Protein AF-A0A849R408-F1 (afdb_monomer_lite)

Foldseek 3Di:
DDFDWDDAAFKIKTKDADDDKDKDWDDHNFKIWIKIWDAHDWDWDADPVRDIDITRAAIKMKMKGADQVQLKIWIKMFGNWNIKTKTWMDGNFKIWIWMWTAAKMWTWIDGPVDIDIDIDHGTDIDTDMGGDDDDPDPDDDDDDDPPSRDDHD

Structure (mmCIF, N/CA/C/O backbone):
data_AF-A0A849R408-F1
#
_entry.id   AF-A0A849R408-F1
#
loop_
_atom_site.group_PDB
_atom_site.id
_atom_site.type_symbol
_atom_site.label_atom_id
_atom_site.label_alt_id
_atom_site.label_comp_id
_atom_site.label_asym_id
_atom_site.label_entity_id
_atom_site.label_seq_id
_atom_site.pdbx_PDB_ins_code
_atom_site.Cartn_x
_atom_site.Cartn_y
_atom_site.Cartn_z
_atom_site.occupancy
_atom_site.B_iso_or_equiv
_atom_site.auth_seq_id
_atom_site.auth_comp_id
_atom_site.auth_asym_id
_atom_site.auth_atom_id
_atom_site.pdbx_PDB_model_num
ATOM 1 N N . MET A 1 1 ? 12.151 8.328 -11.316 1.00 85.69 1 MET A N 1
ATOM 2 C CA . MET A 1 1 ? 12.298 7.866 -9.919 1.00 85.69 1 MET A CA 1
ATOM 3 C C . MET A 1 1 ? 11.414 8.717 -9.033 1.00 85.69 1 MET A C 1
ATOM 5 O O . MET A 1 1 ? 11.289 9.906 -9.301 1.00 85.69 1 MET A O 1
ATOM 9 N N . VAL A 1 2 ? 10.835 8.107 -8.007 1.00 92.50 2 VAL A N 1
ATOM 10 C CA . VAL A 1 2 ? 10.097 8.774 -6.935 1.00 92.50 2 VAL A CA 1
ATOM 11 C C . VAL A 1 2 ? 10.673 8.316 -5.602 1.00 92.50 2 VAL A C 1
ATOM 13 O O . VAL A 1 2 ? 11.012 7.143 -5.452 1.00 92.50 2 VAL A O 1
ATOM 16 N N . ASP A 1 3 ? 10.765 9.257 -4.673 1.00 94.31 3 ASP A N 1
ATOM 17 C CA . ASP A 1 3 ? 10.953 9.039 -3.244 1.00 94.31 3 ASP A CA 1
ATOM 18 C C . ASP A 1 3 ? 10.120 10.110 -2.532 1.00 94.31 3 ASP A C 1
ATOM 20 O O . ASP A 1 3 ? 10.330 11.309 -2.739 1.00 94.31 3 ASP A O 1
ATOM 24 N N . LYS A 1 4 ? 9.073 9.687 -1.829 1.00 94.12 4 LYS A N 1
ATOM 25 C CA . LYS A 1 4 ? 8.048 10.575 -1.285 1.00 94.12 4 LYS A CA 1
ATOM 26 C C . LYS A 1 4 ? 7.584 10.059 0.064 1.00 94.12 4 LYS A C 1
ATOM 28 O O . LYS A 1 4 ? 7.180 8.909 0.200 1.00 94.12 4 LYS A O 1
ATOM 33 N N . GLU A 1 5 ? 7.550 10.961 1.032 1.00 95.50 5 GLU A N 1
ATOM 34 C CA . GLU A 1 5 ? 6.992 10.717 2.352 1.00 95.50 5 GLU A CA 1
ATOM 35 C C . GLU A 1 5 ? 5.999 11.831 2.696 1.00 95.50 5 GLU A C 1
ATOM 37 O O . GLU A 1 5 ? 6.310 13.018 2.593 1.00 95.50 5 GLU A O 1
ATOM 42 N N . LEU A 1 6 ? 4.779 11.451 3.075 1.00 92.88 6 LEU A N 1
ATOM 43 C CA . LEU A 1 6 ? 3.724 12.362 3.510 1.00 92.88 6 LEU A CA 1
ATOM 44 C C . LEU A 1 6 ? 3.189 11.910 4.862 1.00 92.88 6 LEU A C 1
ATOM 46 O O . LEU A 1 6 ? 2.819 10.752 5.033 1.00 92.88 6 LEU A O 1
ATOM 50 N N . THR A 1 7 ? 3.057 12.844 5.797 1.00 92.50 7 THR A N 1
ATOM 51 C CA . THR A 1 7 ? 2.429 12.592 7.097 1.00 92.50 7 THR A CA 1
ATOM 52 C C . THR A 1 7 ? 1.428 13.697 7.399 1.00 92.50 7 THR A C 1
ATOM 54 O O . THR A 1 7 ? 1.756 14.878 7.297 1.00 92.50 7 THR A O 1
ATOM 57 N N . SER A 1 8 ? 0.207 13.328 7.780 1.00 89.94 8 SER A N 1
ATOM 58 C CA . SER A 1 8 ? -0.814 14.272 8.242 1.00 89.94 8 SER A CA 1
ATOM 59 C C . SER A 1 8 ? -1.693 13.616 9.296 1.00 89.94 8 SER A C 1
ATOM 61 O O . SER A 1 8 ? -2.300 12.567 9.070 1.00 89.94 8 SER A O 1
ATOM 63 N N . GLY A 1 9 ? -1.745 14.237 10.476 1.00 87.69 9 GLY A N 1
ATOM 64 C CA . GLY A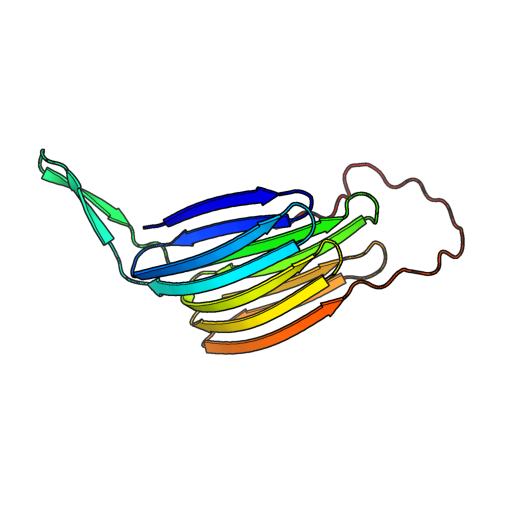 1 9 ? -2.481 13.720 11.624 1.00 87.69 9 GLY A CA 1
ATOM 65 C C . GLY A 1 9 ? -2.038 12.308 12.009 1.00 87.69 9 GLY A C 1
ATOM 66 O O . GLY A 1 9 ? -0.962 12.114 12.564 1.00 87.69 9 GLY A O 1
ATOM 67 N N . HIS A 1 10 ? -2.900 11.336 11.728 1.00 90.56 10 HIS A N 1
ATOM 68 C CA . HIS A 1 10 ? -2.748 9.934 12.126 1.00 90.56 10 HIS A CA 1
ATOM 69 C C . HIS A 1 10 ? -2.255 9.032 10.993 1.00 90.56 10 HIS A C 1
ATOM 71 O O . HIS A 1 10 ? -2.166 7.823 11.183 1.00 90.56 10 HIS A O 1
ATOM 77 N N . ILE A 1 11 ? -2.009 9.589 9.807 1.00 94.94 11 ILE A N 1
ATOM 78 C CA . ILE A 1 11 ? -1.746 8.817 8.597 1.00 94.94 11 ILE A CA 1
ATOM 79 C C . ILE A 1 11 ? -0.350 9.162 8.073 1.00 94.94 11 ILE A C 1
ATOM 81 O O . ILE A 1 11 ? 0.035 10.332 8.034 1.00 94.94 11 ILE A O 1
ATOM 85 N N . GLN A 1 12 ? 0.384 8.135 7.657 1.00 95.31 12 GLN A N 1
ATOM 86 C CA . GLN A 1 12 ? 1.676 8.221 6.986 1.00 95.31 12 GLN A CA 1
ATOM 87 C C . GLN A 1 12 ? 1.600 7.473 5.654 1.00 95.31 12 GLN A C 1
ATOM 89 O O . GLN A 1 12 ? 1.026 6.384 5.572 1.00 95.31 12 GLN A O 1
ATOM 94 N N . VAL A 1 13 ? 2.190 8.060 4.620 1.00 96.69 13 VAL A N 1
ATOM 95 C CA . VAL A 1 13 ? 2.330 7.482 3.285 1.00 96.69 13 VAL A CA 1
ATOM 96 C C . VAL A 1 13 ? 3.797 7.561 2.885 1.00 96.69 13 VAL A C 1
ATOM 98 O O . VAL A 1 13 ? 4.382 8.640 2.943 1.00 96.69 13 VAL A O 1
ATOM 101 N N . VAL A 1 14 ? 4.377 6.441 2.466 1.00 96.94 14 VAL A N 1
ATOM 102 C CA . VAL A 1 14 ? 5.751 6.369 1.948 1.00 96.94 14 VAL A CA 1
ATOM 103 C C . VAL A 1 14 ? 5.722 5.688 0.590 1.00 96.94 14 VAL A C 1
ATOM 105 O O . VAL A 1 14 ? 5.127 4.622 0.448 1.00 96.94 14 VAL A O 1
ATOM 108 N N . GLU A 1 15 ? 6.367 6.282 -0.405 1.00 97.38 15 GLU A N 1
ATOM 109 C CA . GLU A 1 15 ? 6.390 5.796 -1.781 1.00 97.38 15 GLU A CA 1
ATOM 110 C C . GLU A 1 15 ? 7.795 5.909 -2.348 1.00 97.38 15 GLU A C 1
ATOM 112 O O . GLU A 1 15 ? 8.403 6.975 -2.293 1.00 97.38 15 GLU A O 1
ATOM 117 N N . HIS A 1 16 ? 8.292 4.838 -2.957 1.00 96.94 16 HIS A N 1
ATOM 118 C CA . HIS A 1 16 ? 9.492 4.937 -3.775 1.00 96.94 16 HIS A CA 1
ATOM 119 C C . HIS A 1 16 ? 9.494 3.947 -4.930 1.00 96.94 16 HIS A C 1
ATOM 121 O O . HIS A 1 16 ? 8.833 2.908 -4.895 1.00 96.94 16 HIS A O 1
ATOM 127 N N . GLY A 1 17 ? 10.287 4.260 -5.950 1.00 97.12 17 GLY A N 1
ATOM 128 C CA . GLY A 1 17 ? 10.522 3.374 -7.081 1.00 97.12 17 GLY A CA 1
ATOM 129 C C . GLY A 1 17 ? 11.046 4.102 -8.310 1.00 97.12 17 GLY A C 1
ATOM 130 O O . GLY A 1 17 ? 11.294 5.312 -8.316 1.00 97.12 17 GLY A O 1
ATOM 131 N N . SER A 1 18 ? 11.254 3.338 -9.374 1.00 96.56 18 SER A N 1
ATOM 132 C CA . SER A 1 18 ? 11.763 3.830 -10.653 1.00 96.56 18 SER A CA 1
ATOM 133 C C . SER A 1 18 ? 10.889 3.349 -11.806 1.00 96.56 18 SER A C 1
ATOM 135 O O . SER A 1 18 ? 10.409 2.217 -11.800 1.00 96.56 18 SER A O 1
ATOM 137 N N . GLY A 1 19 ? 10.672 4.231 -12.781 1.00 96.00 19 GLY A N 1
ATOM 138 C CA . GLY A 1 19 ? 9.840 3.984 -13.954 1.00 96.00 19 GLY A CA 1
ATOM 139 C C . GLY A 1 19 ? 8.693 4.973 -14.091 1.00 96.00 19 GLY A C 1
ATOM 140 O O . GLY A 1 19 ? 8.833 6.141 -13.717 1.00 96.00 19 GLY A O 1
ATOM 141 N N . ILE A 1 20 ? 7.580 4.492 -14.642 1.00 96.56 20 ILE A N 1
ATOM 142 C CA . ILE A 1 20 ? 6.362 5.274 -14.863 1.00 96.56 20 ILE A CA 1
ATOM 143 C C . ILE A 1 20 ? 5.609 5.372 -13.540 1.00 96.56 20 ILE A C 1
ATOM 145 O O . ILE A 1 20 ? 5.447 4.372 -12.841 1.00 96.56 20 ILE A O 1
ATOM 149 N N . TYR A 1 21 ? 5.160 6.578 -13.206 1.00 97.12 21 TYR A N 1
ATOM 150 C CA . TYR A 1 21 ? 4.445 6.866 -11.972 1.00 97.12 21 TYR A CA 1
ATOM 151 C C . TYR A 1 21 ? 3.423 7.974 -12.196 1.00 97.12 21 TYR A C 1
ATOM 153 O O . TYR A 1 21 ? 3.754 9.027 -12.743 1.00 97.12 21 TYR A O 1
ATOM 161 N N . SER A 1 22 ? 2.207 7.741 -11.719 1.00 97.75 22 SER A N 1
ATOM 162 C CA . SER A 1 22 ? 1.144 8.730 -11.604 1.00 97.75 22 SER A CA 1
ATOM 163 C C . SER A 1 22 ? 0.461 8.555 -10.255 1.00 97.75 22 SER A C 1
ATOM 165 O O . SER A 1 22 ? 0.248 7.429 -9.802 1.00 97.75 22 SER A O 1
ATOM 167 N N . SER A 1 23 ? 0.121 9.657 -9.594 1.00 97.06 23 SER A N 1
ATOM 168 C CA . SER A 1 23 ? -0.630 9.588 -8.346 1.00 97.06 23 SER A CA 1
ATOM 169 C C . SER A 1 23 ? -1.448 10.839 -8.103 1.00 97.06 23 SER A C 1
ATOM 171 O O . SER A 1 23 ? -0.903 11.939 -8.205 1.00 97.06 23 SER A O 1
ATOM 173 N N . ASP A 1 24 ? -2.663 10.644 -7.608 1.00 97.38 24 ASP A N 1
ATOM 174 C CA . ASP A 1 24 ? -3.498 11.692 -7.038 1.00 97.38 24 ASP A CA 1
ATOM 175 C C . ASP A 1 24 ? -3.615 11.483 -5.530 1.00 97.38 24 ASP A C 1
ATOM 177 O O . ASP A 1 24 ? -3.652 10.361 -5.018 1.00 97.38 24 ASP A O 1
ATOM 181 N N . THR A 1 25 ? -3.591 12.571 -4.769 1.00 96.12 25 THR A N 1
ATOM 182 C CA . THR A 1 25 ? -3.623 12.505 -3.306 1.00 96.12 25 THR A CA 1
ATOM 183 C C . THR A 1 25 ? -4.420 13.676 -2.755 1.00 96.12 25 THR A C 1
ATOM 185 O O . THR A 1 25 ? -3.977 14.819 -2.820 1.00 96.12 25 THR A O 1
ATOM 188 N N . ASP A 1 26 ? -5.576 13.369 -2.176 1.00 95.38 26 ASP A N 1
ATOM 189 C CA . ASP A 1 26 ? -6.340 14.272 -1.322 1.00 95.38 26 ASP A CA 1
ATOM 190 C C . ASP A 1 26 ? -6.110 13.847 0.129 1.00 95.38 26 ASP A C 1
ATOM 192 O O . ASP A 1 26 ? -6.504 12.757 0.557 1.00 95.38 26 ASP A O 1
ATOM 196 N N . PHE A 1 27 ? -5.384 14.683 0.868 1.00 92.56 27 PHE A N 1
ATOM 197 C CA . PHE A 1 27 ? -4.885 14.330 2.185 1.00 92.56 27 PHE A CA 1
ATOM 198 C C . PHE A 1 27 ? -5.091 15.461 3.186 1.00 92.56 27 PHE A C 1
ATOM 200 O O . PHE A 1 27 ? -4.498 16.534 3.079 1.00 92.56 27 PHE A O 1
ATOM 207 N N . ASN A 1 28 ? -5.905 15.192 4.203 1.00 90.06 28 ASN A N 1
ATOM 208 C CA . ASN A 1 28 ? -6.091 16.064 5.355 1.00 90.06 28 ASN A CA 1
ATOM 209 C C . ASN A 1 28 ? -5.793 15.308 6.662 1.00 90.06 28 ASN A C 1
ATOM 211 O O . ASN A 1 28 ? -5.452 14.128 6.663 1.00 90.06 28 ASN A O 1
ATOM 215 N N . SER A 1 29 ? -5.926 15.989 7.800 1.00 86.62 29 SER A N 1
ATOM 216 C CA . SER A 1 29 ? -5.566 15.438 9.115 1.00 86.62 29 SER A CA 1
ATOM 217 C C . SER A 1 29 ? -6.431 14.259 9.588 1.00 86.62 29 SER A C 1
ATOM 219 O O . SER A 1 29 ? -6.072 13.585 10.558 1.00 86.62 29 SER A O 1
ATOM 221 N N . GLN A 1 30 ? -7.574 14.008 8.946 1.00 89.88 30 GLN A N 1
ATOM 222 C CA . GLN A 1 30 ? -8.545 12.981 9.338 1.00 89.88 30 GLN A CA 1
ATOM 223 C C . GLN A 1 30 ? -8.696 11.869 8.301 1.00 89.88 30 GLN A C 1
ATOM 225 O O . GLN A 1 30 ? -9.074 10.748 8.659 1.00 89.88 30 GLN A O 1
ATOM 230 N N . ARG A 1 31 ? -8.442 12.183 7.029 1.00 95.06 31 ARG A N 1
ATOM 231 C CA . ARG A 1 31 ? -8.735 11.313 5.899 1.00 95.06 31 ARG A CA 1
ATOM 232 C C . ARG A 1 31 ? -7.685 11.444 4.801 1.00 95.06 31 ARG A C 1
ATOM 234 O O . ARG A 1 31 ? -7.242 12.542 4.471 1.00 95.06 31 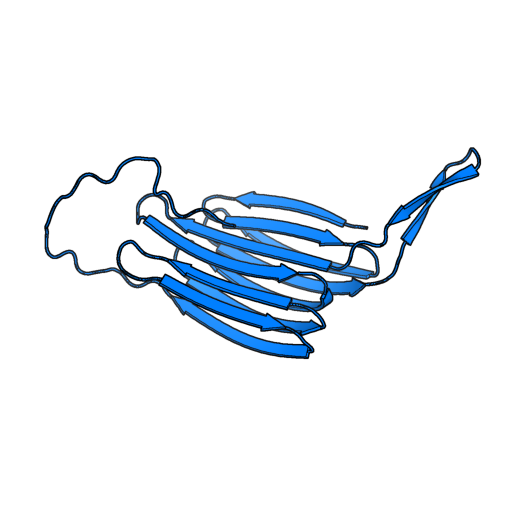ARG A O 1
ATOM 241 N N . LEU A 1 32 ? -7.369 10.299 4.214 1.00 97.44 32 LEU A N 1
ATOM 242 C CA . LEU A 1 32 ? -6.608 10.133 2.987 1.00 97.44 32 LEU A CA 1
ATOM 243 C C . LEU A 1 32 ? -7.536 9.553 1.917 1.00 97.44 32 LEU A C 1
ATOM 245 O O . LEU A 1 32 ? -8.203 8.552 2.180 1.00 97.44 32 LEU A O 1
ATOM 249 N N . ASN A 1 33 ? -7.535 10.141 0.727 1.00 98.06 33 ASN A N 1
ATOM 250 C CA . ASN A 1 33 ? -7.966 9.508 -0.514 1.00 98.06 33 ASN A CA 1
ATOM 251 C C . ASN A 1 33 ? -6.764 9.536 -1.464 1.00 98.06 33 ASN A C 1
ATOM 253 O O . ASN A 1 33 ? -6.250 10.608 -1.789 1.00 98.06 33 ASN A O 1
ATOM 257 N N . LYS A 1 34 ? -6.280 8.370 -1.877 1.00 97.81 34 LYS A N 1
ATOM 258 C CA . LYS A 1 34 ? -5.088 8.257 -2.710 1.00 97.81 34 LYS A CA 1
ATOM 259 C C . LYS A 1 34 ? -5.317 7.266 -3.832 1.00 97.81 34 LYS A C 1
ATOM 261 O O . LYS A 1 34 ? -5.787 6.163 -3.573 1.00 97.81 34 LYS A O 1
ATOM 266 N N . SER A 1 35 ? -4.938 7.677 -5.033 1.00 98.50 35 SER A N 1
ATOM 267 C CA . SER A 1 35 ? -4.842 6.818 -6.204 1.00 98.50 35 SER A CA 1
ATOM 268 C C . SER A 1 35 ? -3.396 6.806 -6.685 1.00 98.50 35 SER A C 1
ATOM 270 O O . SER A 1 35 ? -2.742 7.856 -6.702 1.00 98.50 35 SER A O 1
ATOM 272 N N . THR A 1 36 ? -2.882 5.639 -7.047 1.00 98.38 36 THR A N 1
ATOM 273 C CA . THR A 1 36 ? -1.525 5.478 -7.565 1.00 98.38 36 THR A CA 1
ATOM 274 C C . THR A 1 36 ? -1.507 4.444 -8.679 1.00 98.38 36 THR A C 1
ATOM 276 O O . THR A 1 36 ? -2.020 3.340 -8.522 1.00 98.38 36 THR A O 1
ATOM 279 N N . GLU A 1 37 ? -0.830 4.764 -9.774 1.00 98.50 37 GLU A N 1
ATOM 280 C CA . GLU A 1 37 ? -0.477 3.821 -10.830 1.00 98.50 37 GLU A CA 1
ATOM 281 C C . GLU A 1 37 ? 1.027 3.892 -11.073 1.00 98.50 37 GLU A C 1
ATOM 283 O O . GLU A 1 37 ? 1.594 4.975 -11.243 1.00 98.50 37 GLU A O 1
ATOM 288 N N . ALA A 1 38 ? 1.691 2.739 -11.074 1.00 98.19 38 ALA A N 1
ATOM 289 C CA . ALA A 1 38 ? 3.124 2.688 -11.293 1.00 98.19 38 ALA A CA 1
ATOM 290 C C . ALA A 1 38 ? 3.566 1.416 -12.022 1.00 98.19 38 ALA A C 1
ATOM 292 O O . ALA A 1 38 ? 3.080 0.312 -11.758 1.00 98.19 38 ALA A O 1
ATOM 293 N N . GLU A 1 39 ? 4.540 1.577 -12.913 1.00 98.31 39 GLU A N 1
ATOM 294 C CA . GLU A 1 39 ? 5.177 0.501 -13.669 1.00 98.31 39 GLU A CA 1
ATOM 295 C C . GLU A 1 39 ? 6.693 0.620 -13.536 1.00 98.31 39 GLU A C 1
ATOM 297 O O . GLU A 1 39 ? 7.279 1.692 -13.711 1.00 98.31 39 GLU A O 1
ATOM 302 N N . TYR A 1 40 ? 7.337 -0.477 -13.154 1.00 98.00 40 TYR A N 1
ATOM 303 C CA . TYR A 1 40 ? 8.772 -0.530 -12.940 1.00 98.00 40 TYR A CA 1
ATOM 304 C C . TYR A 1 40 ? 9.512 -0.444 -14.267 1.00 98.00 40 TYR A C 1
ATOM 306 O O . TYR A 1 40 ? 9.390 -1.330 -15.113 1.00 98.00 40 TYR A O 1
ATOM 314 N N . GLN A 1 41 ? 10.349 0.579 -14.397 1.00 96.38 41 GLN A N 1
ATOM 315 C CA . GLN A 1 41 ? 11.297 0.710 -15.494 1.00 96.38 41 GLN A CA 1
ATOM 316 C C . GLN A 1 41 ? 12.590 1.333 -14.948 1.00 96.38 41 GLN A C 1
ATOM 318 O O . GLN A 1 41 ? 12.546 2.434 -14.382 1.00 96.38 41 GLN A O 1
ATOM 323 N N . PRO A 1 42 ? 13.750 0.662 -15.091 1.00 93.25 42 PRO A N 1
ATOM 324 C CA . PRO A 1 42 ? 15.027 1.253 -14.721 1.00 93.25 42 PRO A CA 1
ATOM 325 C C . PRO A 1 42 ? 15.206 2.617 -15.389 1.00 93.25 42 PRO A C 1
ATOM 327 O O . PRO A 1 42 ? 14.954 2.768 -16.583 1.00 93.25 42 PRO A O 1
ATOM 330 N N . THR A 1 43 ? 15.625 3.617 -14.621 1.00 89.38 43 THR A N 1
ATOM 331 C CA . THR A 1 43 ? 15.824 4.982 -15.120 1.00 89.38 43 THR A CA 1
ATOM 332 C C . THR A 1 43 ? 17.264 5.413 -14.897 1.00 89.38 43 THR A C 1
ATOM 334 O O . THR A 1 43 ? 17.786 5.295 -13.789 1.00 89.38 43 THR A O 1
ATOM 337 N N . THR A 1 44 ? 17.898 5.941 -15.940 1.00 89.50 44 THR A N 1
ATOM 338 C CA . THR A 1 44 ? 19.251 6.498 -15.869 1.00 89.50 44 THR A CA 1
ATOM 339 C C . THR A 1 44 ? 19.169 8.014 -15.922 1.00 89.50 44 THR A C 1
ATOM 341 O O . THR A 1 44 ? 18.513 8.569 -16.803 1.00 89.50 44 THR A O 1
ATOM 344 N N . PHE A 1 45 ? 19.838 8.683 -14.988 1.00 85.06 45 PHE A N 1
ATOM 345 C CA . PHE A 1 45 ? 20.013 10.128 -15.013 1.00 85.06 45 PHE A CA 1
ATOM 346 C C . PHE A 1 45 ? 21.466 10.449 -15.352 1.00 85.06 45 PHE A C 1
ATOM 348 O O . PHE A 1 45 ? 22.371 10.059 -14.614 1.00 85.06 45 PHE A O 1
ATOM 355 N N . ASN A 1 46 ? 21.674 11.140 -16.471 1.00 88.50 46 ASN A N 1
ATOM 356 C CA . ASN A 1 46 ? 22.997 11.552 -16.925 1.00 88.50 46 ASN A CA 1
ATOM 357 C C . ASN A 1 46 ? 23.241 13.009 -16.538 1.00 88.50 46 ASN A C 1
ATOM 359 O O . ASN A 1 46 ? 22.441 13.889 -16.861 1.00 88.50 46 ASN A O 1
ATOM 363 N N . PHE A 1 47 ? 24.362 13.251 -15.873 1.00 85.50 47 PHE A N 1
ATOM 364 C CA . PHE A 1 47 ? 24.869 14.573 -15.547 1.00 85.50 47 PHE A CA 1
ATOM 365 C C . PHE A 1 47 ? 25.780 15.085 -16.673 1.00 85.50 47 PHE A C 1
ATOM 367 O O . PHE A 1 47 ? 26.263 14.329 -17.519 1.00 85.50 47 PHE A O 1
ATOM 374 N N . SER A 1 48 ? 25.987 16.402 -16.711 1.00 83.50 48 SER A N 1
ATOM 375 C CA . SER A 1 48 ? 26.676 17.105 -17.804 1.00 83.50 48 SER A CA 1
ATOM 376 C C . SER A 1 48 ? 28.154 16.735 -17.984 1.00 83.50 48 SER A C 1
ATOM 378 O O . SER A 1 48 ? 28.732 17.039 -19.021 1.00 83.50 48 SER A O 1
ATOM 380 N N . ASP A 1 49 ? 28.770 16.094 -16.994 1.00 85.31 49 ASP A N 1
ATOM 381 C CA . ASP A 1 49 ? 30.168 15.650 -16.976 1.00 85.31 49 ASP A CA 1
ATOM 382 C C . ASP A 1 49 ? 30.344 14.167 -17.359 1.00 85.31 49 ASP A C 1
ATOM 384 O O . ASP A 1 49 ? 31.441 13.621 -17.255 1.00 85.31 49 ASP A O 1
ATOM 388 N N . GLY A 1 50 ? 29.275 13.506 -17.816 1.00 79.50 50 GLY A N 1
ATOM 389 C CA . GLY A 1 50 ? 29.297 12.088 -18.181 1.00 79.50 50 GLY A CA 1
ATOM 390 C C . GLY A 1 50 ? 29.133 11.137 -16.993 1.00 79.50 50 GLY A C 1
ATOM 391 O O . GLY A 1 50 ? 29.147 9.921 -17.188 1.00 79.50 50 GLY A O 1
ATOM 392 N N . PHE A 1 51 ? 28.932 11.656 -15.778 1.00 86.69 51 PHE A N 1
ATOM 393 C CA . PHE A 1 51 ? 28.500 10.846 -14.646 1.00 86.69 51 PHE A CA 1
ATOM 394 C C . PHE A 1 51 ? 27.034 10.432 -14.840 1.00 86.69 51 PHE A C 1
ATOM 396 O O . PHE A 1 51 ? 26.169 11.265 -15.098 1.00 86.69 51 PHE A O 1
ATOM 403 N N . GLY A 1 52 ? 26.744 9.135 -14.739 1.00 86.12 52 GLY A N 1
ATOM 404 C CA . GLY A 1 52 ? 25.396 8.585 -14.875 1.00 86.12 52 GLY A CA 1
ATOM 405 C C . GLY A 1 52 ? 25.003 7.805 -13.629 1.00 86.12 52 GLY A C 1
ATOM 406 O O . GLY A 1 52 ? 25.767 6.961 -13.162 1.00 86.12 52 GLY A O 1
ATOM 407 N N . VAL A 1 53 ? 23.807 8.060 -13.098 1.00 89.00 53 VAL A N 1
ATOM 408 C CA . VAL A 1 53 ? 23.255 7.306 -11.964 1.00 89.00 53 VAL A CA 1
ATOM 409 C C . VAL A 1 53 ? 22.086 6.457 -12.440 1.00 89.00 53 VAL A C 1
ATOM 411 O O . VAL A 1 53 ? 21.148 6.957 -13.061 1.00 89.00 53 VAL A O 1
ATOM 414 N N . ASN A 1 54 ? 22.150 5.163 -12.129 1.00 90.12 54 ASN A N 1
ATOM 415 C CA . ASN A 1 54 ? 21.120 4.191 -12.467 1.00 90.12 54 ASN A CA 1
ATOM 416 C C . ASN A 1 54 ? 20.209 3.938 -11.269 1.00 90.12 54 ASN A C 1
ATOM 418 O O . ASN A 1 54 ? 20.668 3.533 -10.201 1.00 90.12 54 ASN A O 1
ATOM 422 N N . PHE A 1 55 ? 18.909 4.095 -11.485 1.00 90.25 55 PHE A N 1
ATOM 423 C CA . PHE A 1 55 ? 17.873 3.773 -10.518 1.00 90.25 55 PHE A CA 1
ATOM 424 C C . PHE A 1 55 ? 17.099 2.557 -11.009 1.00 90.25 55 PHE A C 1
ATOM 426 O O . PHE A 1 55 ? 1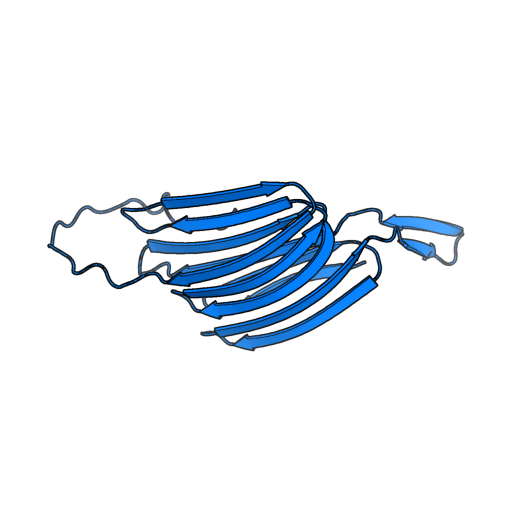6.461 2.598 -12.057 1.00 90.25 55 PHE A O 1
ATOM 433 N N . SER A 1 56 ? 17.179 1.466 -10.251 1.00 94.19 56 SER A N 1
ATOM 434 C CA . SER A 1 56 ? 16.571 0.175 -10.589 1.00 94.19 56 SER A CA 1
ATOM 435 C C . SER A 1 56 ? 15.649 -0.352 -9.488 1.00 94.19 56 SER A C 1
ATOM 437 O O . SER A 1 56 ? 15.302 -1.535 -9.491 1.00 94.19 56 SER A O 1
ATOM 439 N N . SER A 1 57 ? 15.227 0.516 -8.563 1.00 95.25 57 SER A N 1
ATOM 440 C CA . SER A 1 57 ? 14.313 0.149 -7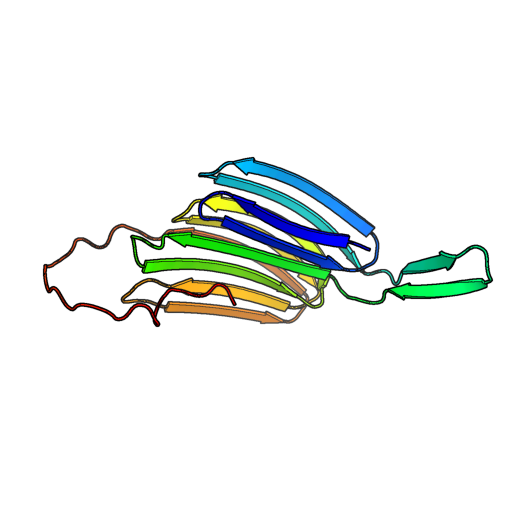.482 1.00 95.25 57 SER A CA 1
ATOM 441 C C . SER A 1 57 ? 12.909 -0.138 -8.017 1.00 95.25 57 SER A C 1
ATOM 443 O O . SER A 1 57 ? 12.342 0.665 -8.766 1.00 95.25 57 SER A O 1
ATOM 445 N N . LYS A 1 58 ? 12.345 -1.281 -7.622 1.00 97.69 58 LYS A N 1
ATOM 446 C CA . LYS A 1 58 ? 10.939 -1.617 -7.873 1.00 97.69 58 LYS A CA 1
ATOM 447 C C . LYS A 1 58 ? 10.020 -0.775 -6.989 1.00 97.69 58 LYS A C 1
ATOM 449 O O . LYS A 1 58 ? 10.463 -0.173 -6.016 1.00 97.69 58 LYS A O 1
ATOM 454 N N . TRP A 1 59 ? 8.735 -0.755 -7.321 1.00 98.25 59 TRP A N 1
ATOM 455 C CA . TRP A 1 59 ? 7.771 0.077 -6.616 1.00 98.25 59 TRP A CA 1
ATOM 456 C C . TRP A 1 59 ? 7.469 -0.432 -5.204 1.00 98.25 59 TRP A C 1
ATOM 458 O O . TRP A 1 59 ? 7.305 -1.636 -4.965 1.00 98.25 59 TRP A O 1
ATOM 468 N N . MET A 1 60 ? 7.386 0.520 -4.282 1.00 98.19 60 MET A N 1
ATOM 469 C CA . MET A 1 60 ? 6.972 0.356 -2.898 1.00 98.19 60 MET A CA 1
ATOM 470 C C . MET A 1 60 ? 5.987 1.471 -2.561 1.00 98.19 60 MET A C 1
ATOM 472 O O . MET A 1 60 ? 6.256 2.638 -2.845 1.00 98.19 60 MET A O 1
ATOM 476 N N . GLN A 1 61 ? 4.869 1.107 -1.940 1.00 98.38 61 GLN A N 1
ATOM 477 C CA . GLN A 1 61 ? 3.941 2.052 -1.331 1.00 98.38 61 GLN A CA 1
ATOM 478 C C . GLN A 1 61 ? 3.501 1.508 0.026 1.00 98.38 61 GLN A C 1
ATOM 480 O O . GLN A 1 61 ? 2.888 0.443 0.096 1.00 98.38 61 GLN A O 1
ATOM 485 N N . GLY A 1 62 ? 3.779 2.253 1.089 1.00 98.00 62 GLY A N 1
ATOM 486 C CA . GLY A 1 62 ? 3.275 2.021 2.436 1.00 98.00 62 GLY A CA 1
ATOM 487 C C . GLY A 1 62 ? 2.235 3.073 2.800 1.00 98.00 62 GLY A C 1
ATOM 488 O O . GLY A 1 62 ? 2.473 4.264 2.619 1.00 98.00 62 GLY A O 1
ATOM 489 N N . ILE A 1 63 ? 1.092 2.642 3.323 1.00 97.75 63 ILE A N 1
ATOM 490 C CA . ILE A 1 63 ? 0.082 3.504 3.937 1.00 97.75 63 ILE A CA 1
ATOM 491 C C . ILE A 1 63 ? -0.171 2.966 5.338 1.00 97.75 63 ILE A C 1
ATOM 493 O O . ILE A 1 63 ? -0.612 1.827 5.512 1.00 97.75 63 ILE A O 1
ATOM 497 N N . CYS A 1 64 ? 0.093 3.793 6.339 1.00 96.06 64 CYS A N 1
ATOM 498 C CA . CYS A 1 64 ? -0.166 3.474 7.730 1.00 96.06 64 CYS A CA 1
ATOM 499 C C . CYS A 1 64 ? -1.118 4.494 8.338 1.00 96.06 64 CYS A C 1
ATOM 501 O O . CYS A 1 64 ? -0.963 5.695 8.142 1.00 96.06 64 CYS A O 1
ATOM 503 N N . SER A 1 65 ? -2.087 4.011 9.102 1.00 94.81 65 SER A N 1
ATOM 504 C CA . SER A 1 65 ? -2.988 4.818 9.910 1.00 94.81 65 SER A CA 1
ATOM 505 C C . SER A 1 65 ? -2.888 4.377 11.363 1.00 94.81 65 SER A C 1
ATOM 507 O O . SER A 1 65 ? -2.964 3.181 11.640 1.00 94.81 65 SER A O 1
ATOM 509 N N . LYS A 1 66 ? -2.704 5.315 12.292 1.00 92.06 66 LYS A N 1
ATOM 510 C CA . LYS A 1 66 ? -2.448 5.034 13.707 1.00 92.06 66 LYS A CA 1
ATOM 511 C C . LYS A 1 66 ? -3.187 6.000 14.624 1.00 92.06 66 LYS A C 1
ATOM 513 O O . LYS A 1 66 ? -2.904 7.196 14.628 1.00 92.06 66 LYS A O 1
ATOM 518 N N . ASP A 1 67 ? -4.034 5.472 15.502 1.00 91.19 67 ASP A N 1
ATOM 519 C CA . ASP A 1 67 ? -4.595 6.224 16.627 1.00 91.19 67 ASP A CA 1
ATOM 520 C C . ASP A 1 67 ? -3.827 5.862 17.906 1.00 91.19 67 ASP A C 1
ATOM 522 O O . ASP A 1 67 ? -4.056 4.821 18.529 1.00 91.19 67 ASP A O 1
ATOM 526 N N . GLN A 1 68 ? -2.888 6.734 18.291 1.00 85.50 68 GLN A N 1
ATOM 527 C CA . GLN A 1 68 ? -2.077 6.564 19.501 1.00 85.50 68 GLN A CA 1
ATOM 528 C C . GLN A 1 68 ? -2.927 6.506 20.772 1.00 85.50 68 GLN A C 1
ATOM 530 O O . GLN A 1 68 ? -2.584 5.763 21.686 1.00 85.50 68 GLN A O 1
ATOM 535 N N . LYS A 1 69 ? -4.030 7.263 20.832 1.00 87.06 69 LYS A N 1
ATOM 536 C CA . LYS A 1 69 ? -4.888 7.313 22.023 1.00 87.06 69 LYS A CA 1
ATOM 537 C C . LYS A 1 69 ? -5.666 6.015 22.191 1.00 87.06 69 LYS A C 1
ATOM 539 O O . LYS A 1 69 ? -5.852 5.565 23.315 1.00 87.06 69 LYS A O 1
ATOM 544 N N . ALA A 1 70 ? -6.101 5.423 21.081 1.00 86.88 70 ALA A N 1
ATOM 545 C CA . ALA A 1 70 ? -6.810 4.147 21.088 1.00 86.88 70 ALA A CA 1
ATOM 546 C C . ALA A 1 70 ? -5.872 2.924 21.111 1.00 86.88 70 ALA A C 1
ATOM 548 O O . ALA A 1 70 ? -6.345 1.808 21.301 1.00 86.88 70 ALA A O 1
ATOM 549 N N . GLY A 1 71 ? -4.564 3.103 20.890 1.00 88.62 71 GLY A N 1
ATOM 550 C CA . GLY A 1 71 ? -3.620 1.988 20.775 1.00 88.62 71 GLY A CA 1
ATOM 551 C C . GLY A 1 71 ? -3.862 1.137 19.525 1.00 88.62 71 GLY A C 1
ATOM 552 O O . GLY A 1 71 ? -3.696 -0.081 19.560 1.00 88.62 71 GLY A O 1
ATOM 553 N N . THR A 1 72 ? -4.277 1.763 18.418 1.00 91.75 72 THR A N 1
ATOM 554 C CA . THR A 1 72 ? -4.669 1.049 17.193 1.00 91.75 72 THR A CA 1
ATOM 555 C C . THR A 1 72 ? -3.833 1.459 15.988 1.00 91.75 72 THR A C 1
ATOM 557 O O . THR A 1 72 ? -3.363 2.597 15.904 1.00 91.75 72 THR A O 1
ATOM 560 N N . ALA A 1 73 ? -3.650 0.528 15.052 1.00 94.38 73 ALA A N 1
ATOM 561 C CA . ALA A 1 73 ? -3.053 0.814 13.755 1.00 94.38 73 ALA A CA 1
ATOM 562 C C . ALA A 1 73 ? -3.607 -0.085 12.645 1.00 94.38 73 ALA A C 1
ATOM 564 O O . ALA A 1 73 ? -3.946 -1.246 12.877 1.00 94.38 73 ALA A O 1
ATOM 565 N N . ILE A 1 74 ? -3.643 0.456 11.431 1.00 96.19 74 ILE A N 1
ATOM 566 C CA . ILE A 1 74 ? -3.912 -0.257 10.184 1.00 96.19 74 ILE A CA 1
ATOM 567 C C . ILE A 1 74 ? -2.766 0.058 9.231 1.00 96.19 74 ILE A C 1
ATOM 569 O O . ILE A 1 74 ? -2.422 1.223 9.039 1.00 96.19 74 ILE A O 1
ATOM 573 N N . HIS A 1 75 ? -2.181 -0.967 8.631 1.00 95.94 75 HIS A N 1
ATOM 574 C CA . HIS A 1 75 ? -1.053 -0.834 7.730 1.00 95.94 75 HIS A CA 1
ATOM 575 C C . HIS A 1 75 ? -1.278 -1.653 6.468 1.00 95.94 75 HIS A C 1
ATOM 577 O O . HIS A 1 75 ? -1.683 -2.812 6.521 1.00 95.94 75 HIS A O 1
ATOM 583 N N . LYS A 1 76 ? -0.962 -1.047 5.332 1.00 97.94 76 LYS A N 1
ATOM 584 C CA . LYS A 1 76 ? -0.908 -1.703 4.037 1.00 97.94 76 LYS A CA 1
ATOM 585 C C . LYS A 1 76 ? 0.393 -1.316 3.359 1.00 97.94 76 LYS A C 1
ATOM 587 O O . LYS A 1 76 ? 0.707 -0.132 3.267 1.00 97.94 76 LYS A O 1
ATOM 592 N N . ARG A 1 77 ? 1.123 -2.299 2.842 1.00 98.31 77 ARG A N 1
ATOM 593 C CA . ARG A 1 77 ? 2.398 -2.075 2.166 1.00 98.31 77 ARG A CA 1
ATOM 594 C C . ARG A 1 77 ? 2.540 -2.945 0.935 1.00 98.31 77 ARG A C 1
ATOM 596 O O . ARG A 1 77 ? 2.701 -4.152 1.051 1.00 98.31 77 ARG A O 1
ATOM 603 N N . ILE A 1 78 ? 2.543 -2.319 -0.233 1.00 98.56 78 ILE A N 1
ATOM 604 C CA . ILE A 1 78 ? 2.957 -2.928 -1.496 1.00 98.56 78 ILE A CA 1
ATOM 605 C C . ILE A 1 78 ? 4.479 -2.783 -1.589 1.00 98.56 78 ILE A C 1
ATOM 607 O O . ILE A 1 78 ? 5.040 -1.751 -1.221 1.00 98.56 78 ILE A O 1
ATOM 611 N N . SER A 1 79 ? 5.187 -3.818 -2.021 1.00 98.06 79 SER A N 1
ATOM 612 C CA . SER A 1 79 ? 6.651 -3.833 -2.115 1.00 98.06 79 SER A CA 1
ATOM 613 C C . SER A 1 79 ? 7.119 -4.690 -3.281 1.00 98.06 79 SER A C 1
ATOM 615 O O . SER A 1 79 ? 6.420 -5.607 -3.717 1.00 98.06 79 SER A O 1
ATOM 617 N N . ASN A 1 80 ? 8.326 -4.399 -3.775 1.00 97.81 80 ASN A N 1
ATOM 618 C CA . ASN A 1 80 ? 8.954 -5.112 -4.889 1.00 97.81 80 ASN A CA 1
ATOM 619 C C . ASN A 1 80 ? 8.048 -5.223 -6.128 1.00 97.81 80 ASN A C 1
ATOM 621 O O . ASN A 1 80 ? 8.134 -6.201 -6.878 1.00 97.81 80 ASN A O 1
ATOM 625 N N . ALA A 1 81 ? 7.177 -4.234 -6.339 1.00 98.19 81 ALA A N 1
ATOM 626 C CA . ALA A 1 81 ? 6.164 -4.284 -7.373 1.00 98.19 81 ALA A CA 1
ATOM 627 C C . ALA A 1 81 ? 6.742 -3.889 -8.737 1.00 98.19 81 ALA A C 1
ATOM 629 O O . ALA A 1 81 ? 7.314 -2.813 -8.913 1.00 98.19 81 ALA A O 1
ATOM 630 N N . ALA A 1 82 ? 6.591 -4.785 -9.711 1.00 98.50 82 ALA A N 1
ATOM 631 C CA . ALA A 1 82 ? 6.829 -4.487 -11.117 1.00 98.50 82 ALA A CA 1
ATOM 632 C C . ALA A 1 82 ? 5.691 -3.639 -11.701 1.00 98.50 82 ALA A C 1
ATOM 634 O O . ALA A 1 82 ? 5.929 -2.786 -12.542 1.00 98.50 82 ALA A O 1
ATOM 635 N N . THR A 1 83 ? 4.465 -3.859 -11.233 1.00 98.50 83 THR A N 1
ATOM 636 C CA . THR A 1 83 ? 3.291 -3.042 -11.555 1.00 98.50 83 THR A CA 1
ATOM 637 C C . THR A 1 83 ? 2.462 -2.874 -10.291 1.00 98.50 83 THR A C 1
ATOM 639 O O . THR A 1 83 ? 2.326 -3.837 -9.528 1.00 98.50 83 THR A O 1
ATOM 642 N N . MET A 1 84 ? 1.882 -1.697 -10.080 1.00 98.06 84 MET A N 1
ATOM 643 C CA . MET A 1 84 ? 0.840 -1.489 -9.078 1.00 98.06 84 MET A CA 1
ATOM 644 C C . MET A 1 84 ? -0.198 -0.486 -9.576 1.00 98.06 84 MET A C 1
ATOM 646 O O . MET A 1 84 ? 0.150 0.525 -10.179 1.00 98.06 84 MET A O 1
ATOM 650 N N . LYS A 1 85 ? -1.462 -0.777 -9.297 1.00 98.75 85 LYS A N 1
ATOM 651 C CA . LYS A 1 85 ? -2.582 0.153 -9.362 1.00 98.75 85 LYS A CA 1
ATOM 652 C C . LYS A 1 85 ? -3.289 0.084 -8.023 1.00 98.75 85 LYS A C 1
ATOM 654 O O . LYS A 1 85 ? -3.619 -1.012 -7.569 1.00 98.75 85 LYS A O 1
ATOM 659 N N . ASP A 1 86 ? -3.464 1.227 -7.390 1.00 98.75 86 ASP A N 1
ATOM 660 C CA . ASP A 1 86 ? -3.903 1.296 -6.013 1.00 98.75 86 ASP A CA 1
ATOM 661 C C . ASP A 1 86 ? -4.858 2.450 -5.769 1.00 98.75 86 ASP A C 1
ATOM 663 O O . ASP A 1 86 ? -4.468 3.600 -5.929 1.00 98.75 86 ASP A O 1
ATOM 667 N N . ASP A 1 87 ? -6.055 2.139 -5.289 1.00 98.69 87 ASP A N 1
ATOM 668 C CA . ASP A 1 87 ? -7.008 3.126 -4.799 1.00 98.69 87 ASP A CA 1
ATOM 669 C C . ASP A 1 87 ? -7.250 2.868 -3.311 1.00 98.69 87 ASP A C 1
ATOM 671 O O . ASP A 1 87 ? -7.795 1.834 -2.927 1.00 98.69 87 ASP A O 1
ATOM 675 N N . THR A 1 88 ? -6.818 3.794 -2.451 1.00 98.56 88 THR A N 1
ATOM 676 C CA . THR A 1 88 ? -6.916 3.674 -0.992 1.00 98.56 88 THR A CA 1
ATOM 677 C C . THR A 1 88 ? -7.626 4.875 -0.381 1.00 98.56 88 THR A C 1
ATOM 679 O O . THR A 1 88 ? -7.220 6.024 -0.556 1.00 98.56 88 THR A O 1
ATOM 682 N N . THR A 1 89 ? -8.642 4.601 0.435 1.00 98.31 89 THR A N 1
ATOM 683 C CA . THR A 1 89 ? -9.212 5.559 1.387 1.00 98.31 89 THR A CA 1
ATOM 684 C C . THR A 1 89 ? -8.859 5.133 2.805 1.00 98.31 89 THR A C 1
ATOM 686 O O . THR A 1 89 ? -9.144 4.003 3.200 1.00 98.31 89 THR A O 1
ATOM 689 N N . ALA A 1 90 ? -8.283 6.032 3.599 1.00 97.50 90 ALA A N 1
ATOM 690 C CA . ALA A 1 90 ? -7.938 5.749 4.988 1.00 97.50 90 ALA A CA 1
ATOM 691 C C . ALA A 1 90 ? -8.403 6.858 5.934 1.00 97.50 90 ALA A C 1
ATOM 693 O O . ALA A 1 90 ? -8.394 8.040 5.599 1.00 97.50 90 ALA A O 1
ATOM 694 N N . THR A 1 91 ? -8.783 6.462 7.142 1.00 95.69 91 THR A N 1
ATOM 695 C CA . THR A 1 91 ? -8.991 7.328 8.307 1.00 95.69 91 THR A CA 1
ATOM 696 C C . THR A 1 91 ? -8.226 6.737 9.485 1.00 95.69 91 THR A C 1
ATOM 698 O O . THR A 1 91 ? -7.677 5.640 9.382 1.00 95.69 91 THR A O 1
ATOM 701 N N . LYS A 1 92 ? -8.233 7.404 10.642 1.00 92.69 92 LYS A N 1
ATOM 702 C CA . LYS A 1 92 ? -7.590 6.896 11.868 1.00 92.69 92 LYS A CA 1
ATOM 703 C C . LYS A 1 92 ? -8.041 5.492 12.324 1.00 92.69 92 LYS A C 1
ATOM 705 O O . LYS A 1 92 ? -7.316 4.844 13.064 1.00 92.69 92 LYS A O 1
ATOM 710 N N . SER A 1 93 ? -9.231 5.034 11.919 1.00 93.44 93 SER A N 1
ATOM 711 C CA . SER A 1 93 ? -9.832 3.764 12.367 1.00 93.44 93 SER A CA 1
ATOM 712 C C . SER A 1 93 ? -10.357 2.885 11.228 1.00 93.44 93 SER A C 1
ATOM 714 O O . SER A 1 93 ? -10.997 1.861 11.477 1.00 93.44 93 SER A O 1
ATOM 716 N N . SER A 1 94 ? -10.115 3.259 9.970 1.00 96.19 94 SER A N 1
ATOM 717 C CA . SER A 1 94 ? -10.534 2.452 8.826 1.00 96.19 94 SER A CA 1
ATOM 718 C C . SER A 1 94 ? -9.594 2.592 7.640 1.00 96.19 94 SER A C 1
ATOM 720 O O . SER A 1 94 ? -8.977 3.639 7.447 1.00 96.19 94 SER A O 1
ATOM 722 N N . MET A 1 95 ? -9.518 1.543 6.832 1.00 97.88 95 MET A N 1
ATOM 723 C CA . MET A 1 95 ? -8.830 1.554 5.549 1.00 97.88 95 MET A CA 1
ATOM 724 C C . MET A 1 95 ? -9.625 0.707 4.564 1.00 97.88 95 MET A C 1
ATOM 726 O O . MET A 1 95 ? -9.910 -0.456 4.836 1.00 97.88 95 MET A O 1
ATOM 730 N N . ALA A 1 96 ? -10.002 1.299 3.442 1.00 98.62 96 ALA A N 1
ATOM 731 C CA . ALA A 1 96 ? -10.645 0.623 2.329 1.00 98.62 96 ALA A CA 1
ATOM 732 C C . ALA A 1 96 ? -9.747 0.763 1.109 1.00 98.62 96 ALA A C 1
ATOM 734 O O . ALA A 1 96 ? -9.241 1.859 0.850 1.00 98.62 96 ALA A O 1
ATOM 735 N N . PHE A 1 97 ? -9.539 -0.326 0.381 1.00 98.56 97 PHE A N 1
ATOM 736 C CA . PHE A 1 97 ? -8.719 -0.281 -0.814 1.00 98.56 97 PHE A CA 1
ATOM 737 C C . PHE A 1 97 ? -9.123 -1.298 -1.869 1.00 98.56 97 PHE A C 1
ATOM 739 O O . PHE A 1 97 ? -9.645 -2.369 -1.552 1.00 98.56 97 PHE A O 1
ATOM 746 N N . GLU A 1 98 ? -8.798 -0.953 -3.109 1.00 98.69 98 GLU A N 1
ATOM 747 C CA . GLU A 1 98 ? -8.789 -1.839 -4.266 1.00 98.69 98 GLU A CA 1
ATOM 748 C C . GLU A 1 98 ? -7.402 -1.752 -4.906 1.00 98.69 98 GLU A C 1
ATOM 750 O O . GLU A 1 98 ? -6.947 -0.679 -5.303 1.00 98.69 98 GLU A O 1
ATOM 755 N N . THR A 1 99 ? -6.696 -2.877 -4.956 1.00 98.38 99 THR A N 1
ATOM 756 C CA . THR A 1 99 ? -5.294 -2.923 -5.374 1.00 98.38 99 THR A CA 1
ATOM 757 C C . THR A 1 99 ? -5.076 -4.034 -6.388 1.00 98.38 99 THR A C 1
ATOM 759 O O . THR A 1 99 ? -5.411 -5.186 -6.127 1.00 98.38 99 THR A O 1
ATOM 762 N N . SER A 1 100 ? -4.421 -3.721 -7.502 1.00 98.69 100 SER A N 1
ATOM 763 C CA . SER A 1 100 ? -3.821 -4.695 -8.415 1.00 98.69 100 SER A CA 1
ATOM 764 C C . SER A 1 100 ? -2.307 -4.551 -8.375 1.00 98.69 100 SER A C 1
ATOM 766 O O . SER A 1 100 ? -1.791 -3.440 -8.478 1.00 98.69 100 SER A O 1
ATOM 768 N N . PHE A 1 101 ? -1.565 -5.645 -8.226 1.00 98.56 101 PHE A N 1
ATOM 769 C CA . PHE A 1 101 ? -0.104 -5.576 -8.187 1.00 98.56 101 PHE A CA 1
ATOM 770 C C . PHE A 1 101 ? 0.562 -6.843 -8.727 1.00 98.56 101 PHE A C 1
ATOM 772 O O . PHE A 1 101 ? -0.025 -7.924 -8.744 1.00 98.56 101 PHE A O 1
ATOM 779 N N . ASN A 1 102 ? 1.819 -6.702 -9.152 1.00 98.69 102 ASN A N 1
ATOM 780 C CA . ASN A 1 102 ? 2.743 -7.799 -9.441 1.00 98.69 102 ASN A CA 1
ATOM 781 C C . ASN A 1 102 ? 3.998 -7.621 -8.579 1.00 98.69 102 ASN A C 1
ATOM 783 O O . ASN A 1 102 ? 4.894 -6.864 -8.951 1.00 98.69 102 ASN A O 1
ATOM 787 N N . GLY A 1 103 ? 4.039 -8.270 -7.420 1.00 98.38 103 GLY A N 1
ATOM 788 C CA . GLY A 1 103 ? 5.033 -8.037 -6.373 1.00 98.38 103 GLY A CA 1
ATOM 789 C C . GLY A 1 103 ? 4.603 -8.702 -5.070 1.00 98.38 103 GLY A C 1
ATOM 790 O O . GLY A 1 103 ? 4.122 -9.832 -5.084 1.00 98.38 103 GLY A O 1
ATOM 791 N N . SER A 1 104 ? 4.746 -7.999 -3.952 1.00 98.38 104 SER A N 1
ATOM 792 C CA . SER A 1 104 ? 4.225 -8.433 -2.653 1.00 98.38 104 SER A CA 1
ATOM 793 C C . SER A 1 104 ? 3.361 -7.351 -2.018 1.00 98.38 104 SER A C 1
ATOM 795 O O . SER A 1 104 ? 3.692 -6.172 -2.142 1.00 98.38 104 SER A O 1
ATOM 797 N N . ILE A 1 105 ? 2.320 -7.739 -1.288 1.00 98.44 105 ILE A N 1
ATOM 798 C CA . ILE A 1 105 ? 1.576 -6.844 -0.399 1.00 98.44 105 ILE A CA 1
ATOM 799 C C . ILE A 1 105 ? 1.503 -7.452 1.001 1.00 98.44 105 ILE A C 1
ATOM 801 O O . ILE A 1 105 ? 1.265 -8.649 1.145 1.00 98.44 105 ILE A O 1
ATOM 805 N N . HIS A 1 106 ? 1.690 -6.605 2.005 1.00 97.94 106 HIS A N 1
ATOM 806 C CA . HIS A 1 106 ? 1.392 -6.883 3.400 1.00 97.94 106 HIS A CA 1
ATOM 807 C C . HIS A 1 106 ? 0.188 -6.046 3.823 1.00 97.94 106 HIS A C 1
ATOM 809 O O . HIS A 1 106 ? 0.157 -4.837 3.566 1.00 97.94 106 HIS A O 1
ATOM 815 N N . VAL A 1 107 ? -0.774 -6.662 4.498 1.00 97.62 107 VAL A N 1
ATOM 816 C CA . VAL A 1 107 ? -1.926 -5.982 5.090 1.00 97.62 107 VAL A CA 1
ATOM 817 C C . VAL A 1 107 ? -2.033 -6.399 6.550 1.00 97.62 107 VAL A C 1
ATOM 819 O O . VAL A 1 107 ? -2.052 -7.583 6.875 1.00 97.62 107 VAL A O 1
ATOM 822 N N . GLY A 1 108 ? -2.100 -5.425 7.449 1.00 96.00 108 GLY A N 1
ATOM 823 C CA . GLY A 1 108 ? -2.133 -5.669 8.881 1.00 96.00 108 GLY A CA 1
ATOM 824 C C . GLY A 1 108 ? -3.034 -4.693 9.617 1.00 96.00 108 GLY A C 1
ATOM 825 O O . GLY A 1 108 ? -3.163 -3.525 9.255 1.00 96.00 108 GLY A O 1
ATOM 826 N N . ALA A 1 109 ? -3.637 -5.173 10.6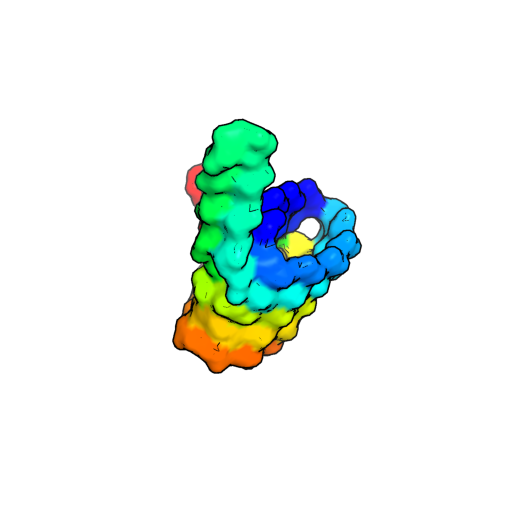97 1.00 94.69 109 ALA A N 1
ATOM 827 C CA . ALA A 1 109 ? -4.376 -4.345 11.638 1.00 94.69 109 ALA A CA 1
ATOM 828 C C . ALA A 1 109 ? -4.079 -4.802 13.061 1.00 94.69 109 ALA A C 1
ATOM 830 O O . ALA A 1 109 ? -3.940 -5.998 13.329 1.00 94.69 109 ALA A O 1
ATOM 831 N N . ARG A 1 110 ? -3.974 -3.854 13.987 1.00 91.75 110 ARG A N 1
ATOM 832 C CA . ARG A 1 110 ? -3.702 -4.139 15.392 1.00 91.75 110 ARG A CA 1
ATOM 833 C C . ARG A 1 110 ? -4.540 -3.251 16.298 1.00 91.75 110 ARG A C 1
ATOM 835 O O . ARG A 1 110 ? -4.635 -2.043 16.088 1.00 91.75 110 ARG A O 1
ATOM 842 N N . THR A 1 111 ? -5.085 -3.871 17.332 1.00 90.50 111 THR A N 1
ATOM 843 C CA . THR A 1 111 ? -5.632 -3.236 18.531 1.00 90.50 111 THR A CA 1
ATOM 844 C C . THR A 1 111 ? -4.843 -3.728 19.747 1.00 90.50 111 THR A C 1
ATOM 846 O O . THR A 1 111 ? -3.892 -4.506 19.613 1.00 90.50 111 THR A O 1
ATOM 849 N N . THR A 1 112 ? -5.237 -3.308 20.946 1.00 85.25 112 THR A N 1
ATOM 850 C CA . THR A 1 112 ? -4.682 -3.844 22.196 1.00 85.25 112 THR A CA 1
ATOM 851 C C . THR A 1 112 ? -4.873 -5.360 22.319 1.00 85.25 112 THR A C 1
ATOM 853 O O . THR A 1 112 ? -3.991 -6.047 22.823 1.00 85.25 112 THR A O 1
ATOM 856 N N . GLU A 1 113 ? -5.996 -5.892 21.833 1.00 85.25 113 GLU A N 1
ATOM 857 C CA . GLU A 1 113 ? -6.400 -7.288 22.067 1.00 85.25 113 GLU A CA 1
ATOM 858 C C . GLU A 1 113 ? -6.258 -8.182 20.833 1.00 85.25 113 GLU A C 1
ATOM 860 O O . GLU A 1 113 ? -6.234 -9.404 20.944 1.00 85.25 113 GLU A O 1
ATOM 865 N N . THR A 1 114 ? -6.210 -7.602 19.633 1.00 87.69 114 THR A N 1
ATOM 866 C CA . THR A 1 114 ? -6.302 -8.355 18.378 1.00 87.69 114 THR A CA 1
ATOM 867 C C . THR A 1 114 ? -5.250 -7.901 17.383 1.00 87.69 114 THR A C 1
ATOM 869 O O . THR A 1 114 ? -4.937 -6.715 17.266 1.00 87.69 114 THR A O 1
ATOM 872 N N . ARG A 1 115 ? -4.732 -8.861 16.615 1.00 91.56 115 ARG A N 1
ATOM 873 C CA . ARG A 1 115 ? -3.845 -8.617 15.483 1.00 91.56 115 ARG A CA 1
ATOM 874 C C . ARG A 1 115 ? -4.292 -9.443 14.285 1.00 91.56 115 ARG A C 1
ATOM 876 O O . ARG A 1 115 ? -4.501 -10.644 14.408 1.00 91.56 115 ARG A O 1
ATOM 883 N N . ILE A 1 116 ? -4.376 -8.787 13.137 1.00 91.81 116 ILE A N 1
ATOM 884 C CA . ILE A 1 116 ? -4.600 -9.391 11.824 1.00 91.81 116 ILE A CA 1
ATOM 885 C C . ILE A 1 116 ? -3.360 -9.106 10.976 1.00 91.81 116 ILE A C 1
ATOM 887 O O . ILE A 1 116 ? -2.765 -8.030 11.090 1.00 91.81 116 ILE A O 1
ATOM 891 N N . SER A 1 117 ? -2.945 -10.087 10.180 1.00 95.31 117 SER A N 1
ATOM 892 C CA . SER A 1 117 ? -1.770 -10.010 9.313 1.00 95.31 117 SER A CA 1
ATOM 893 C C . SER A 1 117 ? -1.973 -10.926 8.116 1.00 95.31 117 SER A C 1
ATOM 895 O O . SER A 1 117 ? -2.252 -12.111 8.294 1.00 95.31 117 SER A O 1
ATOM 897 N N . GLU A 1 118 ? -1.813 -10.380 6.922 1.00 97.00 118 GLU A N 1
ATOM 898 C CA . GLU A 1 118 ? -1.972 -11.073 5.650 1.00 97.00 118 GLU A CA 1
ATOM 899 C C . GLU A 1 118 ? -0.827 -10.675 4.716 1.00 97.00 118 GLU A C 1
ATOM 901 O O . GLU A 1 118 ? -0.468 -9.500 4.630 1.00 97.00 118 GLU A O 1
ATOM 906 N N . ASP A 1 119 ? -0.279 -11.650 3.995 1.00 97.62 119 ASP A N 1
ATOM 907 C CA . ASP A 1 119 ? 0.796 -11.445 3.030 1.00 97.62 119 ASP A CA 1
ATOM 908 C C . ASP A 1 119 ? 0.458 -12.173 1.727 1.00 97.62 119 ASP A C 1
ATOM 910 O O . ASP A 1 119 ? 0.121 -13.359 1.732 1.00 97.62 119 ASP A O 1
ATOM 914 N N . TYR A 1 120 ? 0.581 -11.475 0.598 1.00 98.00 120 TYR A N 1
ATOM 915 C CA . TYR A 1 120 ? 0.366 -12.047 -0.731 1.00 98.00 120 TYR A CA 1
ATOM 916 C C . TYR A 1 120 ? 1.577 -11.749 -1.614 1.00 98.00 120 TYR A C 1
ATOM 918 O O . TYR A 1 120 ? 2.037 -10.609 -1.681 1.00 98.00 120 TYR A O 1
ATOM 926 N N . ILE A 1 121 ? 2.093 -12.767 -2.308 1.00 98.38 121 ILE A N 1
ATOM 927 C CA . ILE A 1 121 ? 3.284 -12.665 -3.164 1.00 98.38 121 ILE A CA 1
ATOM 928 C C . ILE A 1 121 ? 2.964 -13.237 -4.539 1.00 98.38 121 ILE A C 1
ATOM 930 O O . ILE A 1 121 ? 2.659 -14.421 -4.669 1.00 98.38 121 ILE A O 1
ATOM 934 N N . GLY A 1 122 ? 3.036 -12.403 -5.571 1.00 98.31 122 GLY A N 1
ATOM 935 C CA . GLY A 1 122 ? 2.704 -12.768 -6.942 1.00 98.31 122 GLY A CA 1
ATOM 936 C C . GLY A 1 122 ? 1.903 -11.675 -7.636 1.00 98.31 122 GLY A C 1
ATOM 937 O O . GLY A 1 122 ? 2.132 -10.485 -7.419 1.00 98.31 122 GLY A O 1
ATOM 938 N N . ARG A 1 123 ? 0.965 -12.093 -8.489 1.00 98.56 123 ARG A N 1
ATOM 939 C CA . ARG A 1 123 ? 0.062 -11.196 -9.210 1.00 98.56 123 ARG A CA 1
ATOM 940 C C . ARG A 1 123 ? -1.351 -11.353 -8.675 1.00 98.56 123 ARG A C 1
ATOM 942 O O . ARG A 1 123 ? -1.962 -12.398 -8.887 1.00 98.56 123 ARG A O 1
ATOM 949 N N . PHE A 1 124 ? -1.859 -10.317 -8.020 1.00 98.38 124 PHE A N 1
ATOM 950 C CA . PHE A 1 124 ? -3.163 -10.354 -7.368 1.00 98.38 124 PHE A CA 1
ATOM 951 C C . PHE A 1 124 ? -3.951 -9.075 -7.600 1.00 98.38 124 PHE A C 1
ATOM 953 O O . PHE A 1 124 ? -3.381 -8.003 -7.800 1.00 98.38 124 PHE A O 1
ATOM 960 N N . ASN A 1 125 ? -5.269 -9.230 -7.500 1.00 98.38 125 ASN A N 1
ATOM 961 C CA . ASN A 1 125 ? -6.213 -8.147 -7.289 1.00 98.38 125 ASN A CA 1
ATOM 962 C C . ASN A 1 125 ? -6.830 -8.367 -5.904 1.00 98.38 125 ASN A C 1
ATOM 964 O O . ASN A 1 125 ? -7.384 -9.438 -5.652 1.00 98.38 125 ASN A O 1
ATOM 968 N N . VAL A 1 126 ? -6.702 -7.391 -5.010 1.00 97.88 126 VAL A N 1
ATOM 969 C CA . VAL A 1 126 ? -7.165 -7.460 -3.622 1.00 97.88 126 VAL A CA 1
ATOM 970 C C . VAL A 1 126 ? -8.068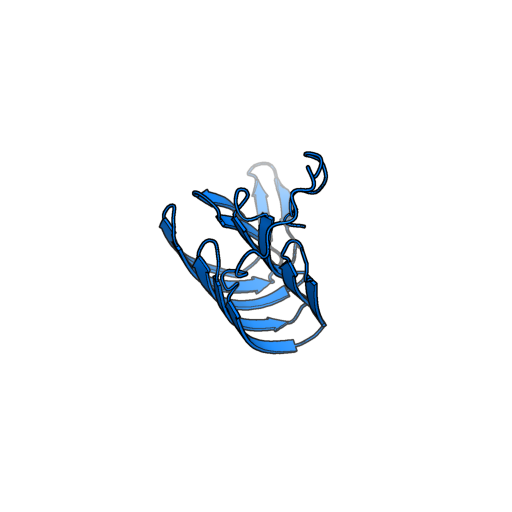 -6.266 -3.354 1.00 97.88 126 VAL A C 1
ATOM 972 O O . VAL A 1 126 ? -7.639 -5.123 -3.498 1.00 97.88 126 VAL A O 1
ATOM 975 N N . SER A 1 127 ? -9.299 -6.540 -2.929 1.00 98.31 127 SER A N 1
ATOM 976 C CA . SER A 1 127 ? -10.230 -5.525 -2.434 1.00 98.31 127 SER A CA 1
ATOM 977 C C . SER A 1 127 ? -10.594 -5.855 -0.997 1.00 98.31 127 SER A C 1
ATOM 979 O O . SER A 1 127 ? -11.093 -6.947 -0.717 1.00 98.31 127 SER A O 1
ATOM 981 N N . GLN A 1 128 ? -10.342 -4.927 -0.077 1.00 97.81 128 GLN A N 1
ATOM 982 C CA . GLN A 1 128 ? -10.581 -5.154 1.346 1.00 97.81 128 GLN A CA 1
ATOM 983 C C . GLN A 1 128 ? -11.002 -3.869 2.050 1.00 97.81 128 GLN A C 1
ATOM 985 O O . GLN A 1 128 ? -10.587 -2.761 1.705 1.00 97.81 128 GLN A O 1
ATOM 990 N N . VAL A 1 129 ? -11.826 -4.037 3.081 1.00 98.06 129 VAL A N 1
ATOM 991 C CA . VAL A 1 129 ? -12.212 -2.973 4.003 1.00 98.06 129 VAL A CA 1
ATOM 992 C C . VAL A 1 129 ? -11.897 -3.427 5.419 1.00 98.06 129 VAL A C 1
ATOM 994 O O . VAL A 1 129 ? -12.448 -4.411 5.906 1.00 98.06 129 VAL A O 1
ATOM 997 N N . ILE A 1 130 ? -11.038 -2.673 6.092 1.00 96.62 130 ILE A N 1
ATOM 998 C CA . ILE A 1 130 ? -10.672 -2.859 7.490 1.00 96.62 130 ILE A CA 1
ATOM 999 C C . ILE A 1 130 ? -11.325 -1.739 8.289 1.00 96.62 130 ILE A C 1
ATOM 1001 O O . ILE A 1 130 ? -11.181 -0.558 7.966 1.00 96.62 130 ILE A O 1
ATOM 1005 N N . LYS A 1 131 ? -12.045 -2.109 9.348 1.00 95.38 131 LYS A N 1
ATOM 1006 C CA . LYS A 1 131 ? -12.641 -1.174 10.304 1.00 95.38 131 LYS A CA 1
ATOM 1007 C C . LYS A 1 131 ? -12.291 -1.622 11.709 1.00 95.38 131 LYS A C 1
ATOM 1009 O O . LYS A 1 131 ? -12.516 -2.777 12.061 1.00 95.38 131 LYS A O 1
ATOM 1014 N N . ILE A 1 132 ? -11.778 -0.698 12.505 1.00 91.94 132 ILE A N 1
ATOM 1015 C CA . ILE A 1 132 ? -11.574 -0.900 13.932 1.00 91.94 132 ILE A CA 1
ATOM 1016 C C . ILE A 1 132 ? -12.789 -0.306 14.640 1.00 91.94 132 ILE A C 1
ATOM 1018 O O . ILE A 1 132 ? -13.026 0.900 14.569 1.00 91.94 132 ILE A O 1
ATOM 1022 N N . GLY A 1 133 ? -13.599 -1.176 15.244 1.00 84.38 133 GLY A N 1
ATOM 1023 C CA . GLY A 1 133 ? -14.749 -0.775 16.052 1.00 84.38 133 GLY A CA 1
ATOM 1024 C C . GLY A 1 133 ? -14.342 -0.380 17.470 1.00 84.38 133 GLY A C 1
ATOM 1025 O O . GLY A 1 133 ? -13.282 -0.782 17.952 1.00 84.38 133 GLY A O 1
ATOM 1026 N N . ASP A 1 134 ? -15.205 0.374 18.149 1.00 68.56 134 ASP A N 1
ATOM 1027 C CA . ASP A 1 134 ? -15.022 0.690 19.564 1.00 68.56 134 ASP A CA 1
ATOM 1028 C C . ASP A 1 134 ? -15.204 -0.576 20.411 1.00 68.56 134 ASP A C 1
ATOM 1030 O O . ASP A 1 134 ? -16.278 -1.186 20.437 1.00 68.56 134 ASP A O 1
ATOM 1034 N N . ALA A 1 135 ? -14.156 -0.967 21.135 1.00 54.88 135 ALA A N 1
ATOM 1035 C CA . ALA A 1 135 ? -14.278 -1.963 22.187 1.00 54.88 135 ALA A CA 1
ATOM 1036 C C . ALA A 1 135 ? -15.075 -1.343 23.342 1.00 54.88 135 ALA A C 1
ATOM 1038 O O . ALA A 1 135 ? -14.658 -0.352 23.948 1.00 54.88 135 ALA A O 1
ATOM 1039 N N . ARG A 1 136 ? -16.238 -1.913 23.669 1.00 44.47 136 ARG A N 1
ATOM 1040 C CA . ARG A 1 136 ? -16.979 -1.541 24.877 1.00 44.47 136 ARG A CA 1
ATOM 1041 C C . ARG A 1 136 ? -16.118 -1.947 26.077 1.00 44.47 136 ARG A C 1
ATOM 1043 O O . ARG A 1 136 ? -16.024 -3.127 26.393 1.00 44.47 136 ARG A O 1
ATOM 1050 N N . SER A 1 137 ? -15.438 -0.978 26.689 1.00 48.56 137 SER A N 1
ATOM 1051 C CA . SER A 1 137 ? -14.507 -1.226 27.792 1.00 48.56 137 SER A CA 1
ATOM 1052 C C . SER A 1 137 ? -15.249 -1.873 28.962 1.00 48.56 137 SER A C 1
ATOM 1054 O O . SER A 1 137 ? -16.098 -1.245 29.596 1.00 48.56 137 SER A O 1
ATOM 1056 N N . THR A 1 138 ? -14.930 -3.133 29.250 1.00 40.56 138 THR A N 1
ATOM 1057 C CA . THR A 1 138 ? -15.115 -3.665 30.599 1.00 40.56 138 THR A CA 1
ATOM 1058 C C . THR A 1 138 ? -13.861 -3.238 31.342 1.00 40.56 138 THR A C 1
ATOM 1060 O O . THR A 1 138 ? -12.757 -3.653 31.002 1.00 40.56 138 THR A O 1
ATOM 1063 N N . SER A 1 139 ? -14.014 -2.298 32.267 1.00 45.41 139 SER A N 1
ATOM 1064 C CA . SER A 1 139 ? -12.918 -1.644 32.975 1.00 45.41 139 SER A CA 1
ATOM 1065 C C . SER A 1 139 ? -11.985 -2.657 33.639 1.00 45.41 139 SER A C 1
ATOM 1067 O O . SER A 1 139 ? -12.343 -3.284 34.634 1.00 45.41 139 SER A O 1
ATOM 1069 N N . THR A 1 140 ? -10.758 -2.779 33.144 1.00 39.41 140 THR A N 1
ATOM 1070 C CA . THR A 1 140 ? -9.623 -3.229 33.954 1.00 39.41 140 THR A CA 1
ATOM 1071 C C . THR A 1 140 ? -8.404 -2.425 33.529 1.00 39.41 140 THR A C 1
ATOM 1073 O O . THR A 1 140 ? -7.832 -2.615 32.460 1.00 39.41 140 THR A O 1
ATOM 1076 N N . SER A 1 141 ? -8.073 -1.440 34.358 1.00 44.75 141 SER A N 1
ATOM 1077 C CA . SER A 1 141 ? -6.914 -0.573 34.212 1.00 44.75 141 SER A CA 1
ATOM 1078 C C . SER A 1 141 ? -5.637 -1.379 34.416 1.00 44.75 141 SER A C 1
ATOM 1080 O O . SER A 1 141 ? -5.326 -1.733 35.549 1.00 44.75 141 SER A O 1
ATOM 1082 N N . ASN A 1 142 ? -4.881 -1.607 33.346 1.00 41.62 142 ASN A N 1
ATOM 1083 C CA . ASN A 1 142 ? -3.467 -1.940 33.445 1.00 41.62 142 ASN A CA 1
ATOM 1084 C C . ASN A 1 142 ? -2.675 -0.916 32.633 1.00 41.62 142 ASN A C 1
ATOM 1086 O O . ASN A 1 142 ? -2.868 -0.753 31.431 1.00 41.62 142 ASN A O 1
ATOM 1090 N N . THR A 1 143 ? -1.812 -0.190 33.333 1.00 45.03 143 THR A N 1
ATOM 1091 C CA . THR A 1 143 ? -0.844 0.767 32.804 1.00 45.03 143 THR A CA 1
ATOM 1092 C C . THR A 1 143 ? 0.129 0.042 31.872 1.00 45.03 143 THR A C 1
ATOM 1094 O O . THR A 1 143 ? 1.004 -0.687 32.333 1.00 45.03 143 THR A O 1
ATOM 1097 N N . SER A 1 144 ? -0.023 0.220 30.558 1.00 41.38 144 SER A N 1
ATOM 1098 C CA . SER A 1 144 ? 0.916 -0.300 29.560 1.00 41.38 144 SER A CA 1
ATOM 1099 C C . SER A 1 144 ? 2.033 0.712 29.294 1.00 41.38 144 SER A C 1
ATOM 1101 O O . SER A 1 144 ? 1.770 1.884 29.017 1.00 41.38 144 SER A O 1
ATOM 1103 N N . ASN A 1 145 ? 3.281 0.249 29.375 1.00 39.50 145 ASN A N 1
ATOM 1104 C CA . ASN A 1 145 ? 4.488 1.028 29.112 1.00 39.50 145 ASN A CA 1
ATOM 1105 C C . ASN A 1 145 ? 4.520 1.610 27.684 1.00 39.50 145 ASN A C 1
ATOM 1107 O O . ASN A 1 145 ? 4.071 0.995 26.721 1.00 39.50 145 ASN A O 1
ATOM 1111 N N . SER A 1 146 ? 5.142 2.787 27.559 1.00 44.97 146 SER A N 1
ATOM 1112 C CA . SER A 1 146 ? 5.332 3.593 26.334 1.00 44.97 146 SER A CA 1
ATOM 1113 C C . SER A 1 146 ? 6.009 2.861 25.151 1.00 44.97 146 SER A C 1
ATOM 1115 O O . SER A 1 146 ? 5.972 3.331 24.016 1.00 44.97 146 SER A O 1
ATOM 1117 N N . SER A 1 147 ? 6.611 1.691 25.382 1.00 44.19 147 SER A N 1
ATOM 1118 C CA . SER A 1 147 ? 7.347 0.906 24.380 1.00 44.19 147 SER A CA 1
ATOM 1119 C C . SER A 1 147 ? 6.481 0.004 23.486 1.00 44.19 147 SER A C 1
ATOM 1121 O O . SER A 1 147 ? 6.996 -0.502 22.495 1.00 44.19 147 SER A O 1
ATOM 1123 N N . ASP A 1 148 ? 5.187 -0.168 23.785 1.00 48.50 148 ASP A N 1
ATOM 1124 C CA . ASP A 1 148 ? 4.258 -1.037 23.030 1.00 48.50 148 ASP A CA 1
ATOM 1125 C C . ASP A 1 148 ? 3.345 -0.269 22.058 1.00 48.50 148 ASP A C 1
ATOM 1127 O O . ASP A 1 148 ? 2.272 -0.738 21.666 1.00 48.50 148 ASP A O 1
ATOM 1131 N N . LEU A 1 149 ? 3.746 0.939 21.655 1.00 50.19 149 LEU A N 1
ATOM 1132 C CA . LEU A 1 149 ? 3.005 1.706 20.659 1.00 50.19 149 LEU A CA 1
ATOM 1133 C C . LEU A 1 149 ? 2.914 0.909 19.345 1.00 50.19 149 LEU A C 1
ATOM 1135 O O . LEU A 1 149 ? 3.943 0.426 18.873 1.00 50.19 149 LEU A O 1
ATOM 1139 N N . PRO A 1 150 ? 1.734 0.824 18.695 1.00 51.84 150 PRO A N 1
ATOM 1140 C CA . PRO A 1 150 ? 1.614 0.187 17.389 1.00 51.84 150 PRO A CA 1
ATOM 1141 C C . PRO A 1 150 ? 2.580 0.863 16.413 1.00 51.84 150 PRO A C 1
ATOM 1143 O O . PRO A 1 150 ? 2.405 2.035 16.074 1.00 51.84 150 PRO A O 1
ATOM 1146 N N . SER A 1 151 ? 3.660 0.192 16.033 1.00 52.66 151 SER A N 1
ATOM 1147 C CA . SER A 1 151 ? 4.558 0.696 15.005 1.00 52.66 151 SER A CA 1
ATOM 1148 C C . SER A 1 151 ? 3.942 0.413 13.642 1.00 52.66 151 SER A C 1
ATOM 1150 O O . SER A 1 151 ? 3.421 -0.674 13.388 1.00 52.66 151 SER A O 1
ATOM 1152 N N . CYS A 1 152 ? 3.993 1.417 12.774 1.00 59.62 152 CYS A N 1
ATOM 1153 C CA . CYS A 1 152 ? 3.992 1.173 11.343 1.00 59.62 152 CYS A CA 1
ATOM 1154 C C . CYS A 1 152 ? 5.327 0.462 11.036 1.00 59.62 152 CYS A C 1
ATOM 1156 O O . CYS A 1 152 ? 6.358 0.976 11.478 1.00 59.62 152 CYS A O 1
ATOM 1158 N N . PRO A 1 153 ? 5.327 -0.729 10.416 1.00 46.44 153 PRO A N 1
ATOM 1159 C CA . PRO A 1 153 ? 6.545 -1.392 9.951 1.00 46.44 153 PRO A CA 1
ATOM 1160 C C . PRO A 1 153 ? 7.352 -0.556 8.953 1.00 46.44 153 PRO A C 1
ATOM 1162 O O . PRO A 1 153 ? 6.735 0.050 8.045 1.00 46.44 153 PRO A O 1
#

Sequence (153 aa):
MVDKELTSGHIQVVEHGSGIYSSDTDFNSQRLNKSTEAEYQPTTFNFSDGFGVNFSSKWMQGICSKDQKAGTAIHKRISNAATMKDDTTATKSSMAFETSFNGSIHVGARTTETRISEDYIGRFNVSQVIKIGDARSTSTSNTSNSSDLPSCP

Radius of gyration: 17.77 Å; chains: 1; bounding box: 47×30×52 Å

Secondary structure (DSSP, 8-state):
-EEEEEEETTEEEEEEESEEEEEEEEE-SSEEEEEEEEEE--EEEE-TTS-EEEE-PPEEEEEEEEETTTTEEEEEEEEEEEEEEEEEEEETTEEEEEEEEEEEEEEEEE-SS-EEEEEEEEEEEEEEEEE-PPP----------GGG-----

pLDDT: mean 88.45, std 16.57, range [39.41, 98.75]